Protein AF-A0A537SUW2-F1 (afdb_monomer_lite)

Foldseek 3Di:
DDDDPVVLVVLLVVLQVLLVVLLVLLVVLLVLLVLLLVQLVPDDPVCLVVQFFRQRPPPRDRDRPVRCLVVSLVVNVVSLVVSVVSLVVSLVSLVVSVVVLVVPPPDPVVLQVSQVSHDPRLSSCCRNNDPVCCPDPNVVVSVVVCCCSSPVSSVVSNVSSCVSCVSSPVD

Radius of gyration: 21.62 Å; chains: 1; bounding box: 48×22×66 Å

Secondary structure (DSSP, 8-state):
-PPPHHHHHHHHHHHHHHHHHHHHHHHHHHHHHHHHHHHHHH--HHHHHTTPPEE-TTT--EE-HHHHHHHHHHHHHHHHHHHHHHHHHHHHHHHHHHHHHHHH--SHHHHHHHHHTS---HHHHHHHS-HHHHHSHHHHHHHHHHHIIIIIHHHHHHHHHHHHHGGGG--

Sequence (171 aa):
MALDPKDVGELQRALNDAAGKASILWTSFVIFQLYLAIAFGSVTHRDLFLETSLKLPVLNVDLALVGFFVVAPTLLVIFHFYIFLQLLGLAFKARDYNTLLMREARVASDRQYLRQRLDVFPILQLLAGPRDQRTGFRGFSLRLMAWITLVGSPVLILLQGQVTFLPYHLE

pLDDT: mean 75.51, std 12.37, range [42.62, 93.94]

Structure (mmCIF, N/CA/C/O backbone):
data_AF-A0A537SUW2-F1
#
_entry.id   AF-A0A537SUW2-F1
#
loop_
_atom_site.group_PDB
_atom_site.id
_atom_site.type_symbol
_atom_site.label_atom_id
_atom_site.label_alt_id
_atom_site.label_comp_id
_atom_site.label_asym_id
_atom_site.label_entity_id
_atom_site.label_seq_id
_atom_site.pdbx_PDB_ins_code
_atom_site.Cartn_x
_atom_site.Cartn_y
_atom_site.Cartn_z
_atom_site.occupancy
_atom_site.B_iso_or_equiv
_atom_site.auth_seq_id
_atom_site.auth_comp_id
_atom_site.auth_asym_id
_atom_site.auth_atom_id
_atom_site.pdbx_PDB_model_num
ATOM 1 N N . MET A 1 1 ? 15.617 -11.573 -35.438 1.00 42.62 1 MET A N 1
ATOM 2 C CA . MET A 1 1 ? 14.592 -10.522 -35.585 1.00 42.62 1 MET A CA 1
ATOM 3 C C . MET A 1 1 ? 15.092 -9.332 -34.783 1.00 42.62 1 MET A C 1
ATOM 5 O O . MET A 1 1 ? 15.259 -9.485 -33.580 1.00 42.62 1 MET A O 1
ATOM 9 N N . ALA A 1 2 ? 15.519 -8.256 -35.448 1.00 47.34 2 ALA A N 1
ATOM 10 C CA . ALA A 1 2 ? 15.914 -7.023 -34.765 1.00 47.34 2 ALA A CA 1
ATOM 11 C C . ALA A 1 2 ? 14.628 -6.351 -34.263 1.00 47.34 2 ALA A C 1
ATOM 13 O O . ALA A 1 2 ? 13.676 -6.274 -35.038 1.00 47.34 2 ALA A O 1
ATOM 14 N N . LEU A 1 3 ? 14.565 -5.994 -32.980 1.00 53.06 3 LEU A N 1
ATOM 15 C CA . LEU A 1 3 ? 13.407 -5.303 -32.409 1.00 53.06 3 LEU A CA 1
ATOM 16 C C . LEU A 1 3 ? 13.464 -3.825 -32.823 1.00 53.06 3 LEU A C 1
ATOM 18 O O . LEU A 1 3 ? 14.546 -3.276 -33.032 1.00 53.06 3 LEU A O 1
ATOM 22 N N . ASP A 1 4 ? 12.300 -3.217 -33.038 1.00 64.44 4 ASP A N 1
ATOM 23 C CA . ASP A 1 4 ? 12.175 -1.841 -33.522 1.00 64.44 4 ASP A CA 1
ATOM 24 C C . ASP A 1 4 ? 12.450 -0.879 -32.345 1.00 64.44 4 ASP A C 1
ATOM 26 O O . ASP A 1 4 ? 11.929 -1.098 -31.249 1.00 64.44 4 ASP A O 1
ATOM 30 N N . PRO A 1 5 ? 13.221 0.214 -32.513 1.00 63.06 5 PRO A N 1
ATOM 31 C CA . PRO A 1 5 ? 13.329 1.294 -31.523 1.00 63.06 5 PRO A CA 1
ATOM 32 C C . PRO A 1 5 ? 11.980 1.765 -30.948 1.00 63.06 5 PRO A C 1
ATOM 34 O O . PRO A 1 5 ? 11.913 2.251 -29.814 1.00 63.06 5 PRO A O 1
ATOM 37 N N . LYS A 1 6 ? 10.894 1.600 -31.713 1.00 67.31 6 LYS A N 1
ATOM 38 C CA . LYS A 1 6 ? 9.515 1.827 -31.276 1.00 67.31 6 LYS A CA 1
ATOM 39 C C . LYS A 1 6 ? 9.076 0.900 -30.130 1.00 67.31 6 LYS A C 1
ATOM 41 O O . LYS A 1 6 ? 8.433 1.378 -29.195 1.00 67.31 6 LYS A O 1
ATOM 46 N N . ASP A 1 7 ? 9.498 -0.364 -30.134 1.00 70.44 7 ASP A N 1
ATOM 47 C CA . ASP A 1 7 ? 9.166 -1.372 -29.113 1.00 70.44 7 ASP A CA 1
ATOM 48 C C . ASP A 1 7 ? 9.733 -0.985 -27.735 1.00 70.44 7 ASP A C 1
ATOM 50 O O . ASP A 1 7 ? 9.085 -1.151 -26.697 1.00 70.44 7 ASP A O 1
ATOM 54 N N . VAL A 1 8 ? 10.936 -0.397 -27.712 1.00 70.62 8 VAL A N 1
ATOM 55 C CA . VAL A 1 8 ? 11.579 0.090 -26.479 1.00 70.62 8 VAL A CA 1
ATOM 56 C C . VAL A 1 8 ? 10.810 1.277 -25.893 1.00 70.62 8 VAL A C 1
ATOM 58 O O . VAL A 1 8 ? 10.604 1.345 -24.678 1.00 70.62 8 VAL A O 1
ATOM 61 N N . GLY A 1 9 ? 10.356 2.200 -26.747 1.00 73.81 9 GLY A N 1
ATOM 62 C CA . GLY A 1 9 ? 9.567 3.363 -26.336 1.00 73.81 9 GLY A CA 1
ATOM 63 C C . GLY A 1 9 ? 8.189 2.989 -25.785 1.00 73.81 9 GLY A C 1
ATOM 64 O O . GLY A 1 9 ? 7.765 3.529 -24.760 1.00 73.81 9 GLY A O 1
ATOM 65 N N . GLU A 1 10 ? 7.506 2.033 -26.419 1.00 80.50 10 GLU A N 1
ATOM 66 C CA . GLU A 1 10 ? 6.213 1.524 -25.951 1.00 80.50 10 GLU A CA 1
ATOM 67 C C . GLU A 1 10 ? 6.337 0.819 -24.595 1.00 80.50 10 GLU A C 1
ATOM 69 O O . GLU A 1 10 ? 5.546 1.078 -23.683 1.00 80.50 10 GLU A O 1
ATOM 74 N N . LEU A 1 11 ? 7.380 0.006 -24.408 1.00 77.25 11 LEU A N 1
ATOM 75 C CA . LEU A 1 11 ? 7.616 -0.672 -23.138 1.00 77.25 11 LEU A CA 1
ATOM 76 C C . LEU A 1 11 ? 7.992 0.300 -22.012 1.00 77.25 11 LEU A C 1
ATOM 78 O O . LEU A 1 11 ? 7.525 0.144 -20.882 1.00 77.25 11 LEU A O 1
ATOM 82 N N . GLN A 1 12 ? 8.788 1.331 -22.314 1.00 78.00 12 GLN A N 1
ATOM 83 C CA . GLN A 1 12 ? 9.113 2.386 -21.354 1.00 78.00 12 GLN A CA 1
ATOM 84 C C . GLN A 1 12 ? 7.846 3.122 -20.891 1.00 78.00 12 GLN A C 1
ATOM 86 O O . GLN A 1 12 ? 7.662 3.359 -19.696 1.00 78.00 12 GLN A O 1
ATOM 91 N N . ARG A 1 13 ? 6.943 3.449 -21.824 1.00 81.62 13 ARG A N 1
ATOM 92 C CA . ARG A 1 13 ? 5.662 4.087 -21.505 1.00 81.62 13 A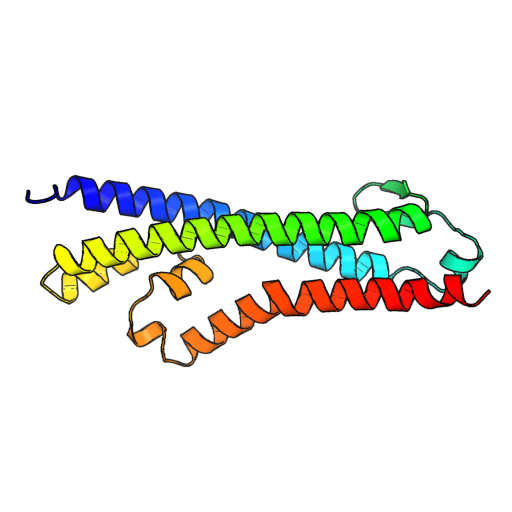RG A CA 1
ATOM 93 C C . ARG A 1 13 ? 4.784 3.181 -20.643 1.00 81.62 13 ARG A C 1
ATOM 95 O O . ARG A 1 13 ? 4.295 3.620 -19.607 1.00 81.62 13 ARG A O 1
ATOM 102 N N . ALA A 1 14 ? 4.657 1.907 -21.010 1.00 82.31 14 ALA A N 1
ATOM 103 C CA . ALA A 1 14 ? 3.887 0.928 -20.244 1.00 82.31 14 ALA A CA 1
ATOM 104 C C . ALA A 1 14 ? 4.435 0.711 -18.820 1.00 82.31 14 ALA A C 1
ATOM 106 O O . ALA A 1 14 ? 3.665 0.431 -17.894 1.00 82.31 14 ALA A O 1
ATOM 107 N N . LEU A 1 15 ? 5.755 0.828 -18.640 1.00 81.75 15 LEU A N 1
ATOM 108 C CA . LEU A 1 15 ? 6.417 0.755 -17.341 1.00 81.75 15 LEU A CA 1
ATOM 109 C C . LEU A 1 15 ? 6.147 2.003 -16.491 1.00 81.75 15 LEU A C 1
ATOM 111 O O . LEU A 1 15 ? 5.789 1.863 -15.323 1.00 81.75 15 LEU A O 1
ATOM 115 N N . ASN A 1 16 ? 6.252 3.199 -17.075 1.00 83.88 16 ASN A N 1
ATOM 116 C CA . ASN A 1 16 ? 5.953 4.456 -16.383 1.00 83.88 16 ASN A CA 1
ATOM 117 C C . ASN A 1 16 ? 4.476 4.546 -15.975 1.00 83.88 16 ASN A C 1
ATOM 119 O O . ASN A 1 16 ? 4.180 4.869 -14.828 1.00 83.88 16 ASN A O 1
ATOM 123 N N . ASP A 1 17 ? 3.548 4.161 -16.853 1.00 85.38 17 ASP A N 1
ATOM 124 C CA . ASP A 1 17 ? 2.117 4.132 -16.530 1.00 85.38 17 ASP A CA 1
ATOM 125 C C . ASP A 1 17 ? 1.812 3.145 -15.389 1.00 85.38 17 ASP A C 1
ATOM 127 O O . ASP A 1 17 ? 0.986 3.414 -14.512 1.00 85.38 17 ASP A O 1
ATOM 131 N N . ALA A 1 18 ? 2.488 1.990 -15.370 1.00 83.31 18 ALA A N 1
ATOM 132 C CA . ALA A 1 18 ? 2.366 1.025 -14.280 1.00 83.31 18 ALA A CA 1
ATOM 133 C C . ALA A 1 18 ? 2.945 1.568 -12.965 1.00 83.31 18 ALA A C 1
ATOM 135 O O . ALA A 1 18 ? 2.353 1.358 -11.907 1.00 83.31 18 ALA A O 1
ATOM 136 N N . ALA A 1 19 ? 4.068 2.286 -13.025 1.00 83.81 19 ALA A N 1
ATOM 137 C CA . ALA A 1 19 ? 4.688 2.903 -11.861 1.00 83.81 19 ALA A CA 1
ATOM 138 C C . ALA A 1 19 ? 3.836 4.033 -11.277 1.00 83.81 19 ALA A C 1
ATOM 140 O O . ALA A 1 19 ? 3.646 4.063 -10.064 1.00 83.81 19 ALA A O 1
ATOM 141 N N . GLY A 1 20 ? 3.232 4.879 -12.116 1.00 84.56 20 GLY A N 1
ATOM 142 C CA . GLY A 1 20 ? 2.294 5.910 -11.669 1.00 84.56 20 GLY A CA 1
ATOM 143 C C . GLY A 1 20 ? 1.093 5.313 -10.926 1.00 84.56 20 GLY A C 1
ATOM 144 O O . GLY A 1 20 ? 0.768 5.737 -9.816 1.00 84.56 20 GLY A O 1
ATOM 145 N N . LYS A 1 21 ? 0.484 4.251 -11.476 1.00 86.31 21 LYS A N 1
ATOM 146 C CA . LYS A 1 21 ? -0.608 3.517 -10.808 1.00 86.31 21 LYS A CA 1
ATOM 147 C C . LYS A 1 21 ? -0.162 2.902 -9.479 1.00 86.31 21 LYS A C 1
ATOM 149 O O . LYS A 1 21 ? -0.865 3.032 -8.479 1.00 86.31 21 LYS A O 1
ATOM 154 N N . ALA A 1 22 ? 1.006 2.260 -9.455 1.00 86.12 22 ALA A N 1
ATOM 155 C CA . ALA A 1 22 ? 1.560 1.664 -8.244 1.00 86.12 22 ALA A CA 1
ATOM 156 C C . ALA A 1 22 ? 1.884 2.717 -7.172 1.00 86.12 22 ALA A C 1
ATOM 158 O O . ALA A 1 22 ? 1.645 2.467 -5.993 1.00 86.12 22 ALA A O 1
ATOM 159 N N . SER A 1 23 ? 2.364 3.901 -7.567 1.00 85.88 23 SER A N 1
ATOM 160 C CA . SER A 1 23 ? 2.648 5.007 -6.651 1.00 85.88 23 SER A CA 1
ATOM 161 C C . SER A 1 23 ? 1.387 5.510 -5.967 1.00 85.88 23 SER A C 1
ATOM 163 O O . SER A 1 23 ? 1.379 5.653 -4.748 1.00 85.88 23 SER A O 1
ATOM 165 N N . ILE A 1 24 ? 0.313 5.729 -6.730 1.00 89.38 24 ILE A N 1
ATOM 166 C CA . ILE A 1 24 ? -0.977 6.155 -6.174 1.00 89.38 24 ILE A CA 1
ATOM 167 C C . ILE A 1 24 ? -1.481 5.113 -5.174 1.00 89.38 24 ILE A C 1
ATOM 169 O O . ILE A 1 24 ? -1.808 5.458 -4.041 1.00 89.38 24 ILE A O 1
ATOM 173 N N . LEU A 1 25 ? -1.472 3.831 -5.556 1.00 89.88 25 LEU A N 1
ATOM 174 C CA . LEU A 1 25 ? -1.900 2.744 -4.672 1.00 89.88 25 LEU A CA 1
ATOM 175 C C . LEU A 1 25 ? -1.053 2.648 -3.401 1.00 89.88 25 LEU A C 1
ATOM 177 O O . LEU A 1 25 ? -1.602 2.440 -2.322 1.00 89.88 25 LEU A O 1
ATOM 181 N N . TRP A 1 26 ? 0.263 2.827 -3.509 1.00 88.19 26 TRP A N 1
ATOM 182 C CA . TRP A 1 26 ? 1.165 2.820 -2.362 1.00 88.19 26 TRP A CA 1
ATOM 183 C C . TRP A 1 26 ? 0.905 3.991 -1.415 1.00 88.19 26 TRP A C 1
ATOM 185 O O . TRP A 1 26 ? 0.781 3.779 -0.210 1.00 88.19 26 TRP A O 1
ATOM 195 N N . THR A 1 27 ? 0.720 5.205 -1.934 1.00 88.56 27 THR A N 1
ATOM 196 C CA . THR A 1 27 ? 0.352 6.363 -1.110 1.00 88.56 27 THR A CA 1
ATOM 197 C C . THR A 1 27 ? -1.000 6.156 -0.425 1.00 88.56 27 THR A C 1
ATOM 199 O O . THR A 1 27 ? -1.109 6.385 0.780 1.00 88.56 27 THR A O 1
ATOM 202 N N . SER A 1 28 ? -2.013 5.660 -1.143 1.00 91.62 28 SER A N 1
ATOM 203 C CA . SER A 1 28 ? -3.316 5.328 -0.555 1.00 91.62 28 SER A CA 1
ATOM 204 C C . SER A 1 28 ? -3.200 4.272 0.545 1.00 91.62 28 SER A C 1
ATOM 206 O O . SER A 1 28 ? -3.835 4.407 1.587 1.00 91.62 28 SER A O 1
ATOM 208 N N . PHE A 1 29 ? -2.361 3.254 0.350 1.00 91.88 29 PHE A N 1
ATOM 209 C CA . PHE A 1 29 ? -2.118 2.214 1.346 1.00 91.88 29 PHE A CA 1
ATOM 210 C C . PHE A 1 29 ? -1.461 2.769 2.617 1.00 91.88 29 PHE A C 1
ATOM 212 O O . PHE A 1 29 ? -1.860 2.408 3.721 1.00 91.88 29 PHE A O 1
ATOM 219 N N . VAL A 1 30 ? -0.490 3.679 2.492 1.00 91.06 30 VAL A N 1
ATOM 220 C CA . VAL A 1 30 ? 0.147 4.338 3.648 1.00 91.06 30 VAL A CA 1
ATOM 221 C C . VAL A 1 30 ? -0.849 5.219 4.408 1.00 91.06 30 VAL A C 1
ATOM 223 O O . VAL A 1 30 ? -0.905 5.159 5.635 1.00 91.06 30 VAL A O 1
ATOM 226 N N . ILE A 1 31 ? -1.671 5.999 3.700 1.00 92.19 31 ILE A N 1
ATOM 227 C CA . ILE A 1 31 ? -2.714 6.832 4.324 1.00 92.19 31 ILE A CA 1
ATOM 228 C C . ILE A 1 31 ? -3.739 5.957 5.053 1.00 92.19 31 ILE A C 1
ATOM 230 O O . ILE A 1 31 ? -4.111 6.253 6.187 1.00 92.19 31 ILE A O 1
ATOM 234 N N . PHE A 1 32 ? -4.164 4.856 4.431 1.00 92.12 32 PHE A N 1
ATOM 235 C CA . PHE A 1 32 ? -5.094 3.908 5.037 1.00 92.12 32 PHE A CA 1
ATOM 236 C C . PHE A 1 32 ? -4.522 3.272 6.313 1.00 92.12 32 PHE A C 1
ATOM 238 O O . PHE A 1 32 ? -5.210 3.182 7.326 1.00 92.12 32 PHE A O 1
ATOM 245 N N . GLN A 1 33 ? -3.244 2.896 6.300 1.00 91.69 33 GLN A N 1
ATOM 246 C CA . GLN A 1 33 ? -2.551 2.389 7.485 1.00 91.69 33 GLN A CA 1
ATOM 247 C C . GLN A 1 33 ? -2.488 3.420 8.616 1.00 91.69 33 GLN A C 1
ATOM 249 O O . GLN A 1 33 ? -2.779 3.088 9.762 1.00 91.69 33 GLN A O 1
ATOM 254 N N . LEU A 1 34 ? -2.157 4.675 8.301 1.00 91.56 34 LEU A N 1
ATOM 255 C CA . LEU A 1 34 ? -2.145 5.755 9.287 1.00 91.56 34 LEU A CA 1
ATOM 256 C C . LEU A 1 34 ? -3.533 5.961 9.905 1.00 91.56 34 LEU A C 1
ATOM 258 O O . LEU A 1 34 ? -3.655 6.109 11.119 1.00 91.56 34 LEU A O 1
ATOM 262 N N . TYR A 1 35 ? -4.577 5.918 9.079 1.00 89.25 35 TYR A N 1
ATOM 263 C CA . TYR A 1 35 ? -5.958 5.985 9.541 1.00 89.25 35 TYR A CA 1
ATOM 264 C C . TYR A 1 35 ? -6.289 4.853 10.525 1.00 89.25 35 TYR A C 1
ATOM 266 O O . TYR A 1 35 ? -6.826 5.123 11.599 1.00 89.25 35 TYR A O 1
ATOM 274 N N . LEU A 1 36 ? -5.922 3.605 10.207 1.00 89.44 36 LEU A N 1
ATOM 275 C CA . LEU A 1 36 ? -6.148 2.468 11.103 1.00 89.44 36 LEU A CA 1
ATOM 276 C C . LEU A 1 36 ? -5.356 2.576 12.409 1.00 89.44 36 LEU A C 1
ATOM 278 O O . LEU A 1 36 ? -5.901 2.280 13.468 1.00 89.44 36 LEU A O 1
ATOM 282 N N . ALA A 1 37 ? -4.104 3.034 12.358 1.00 89.75 37 ALA A N 1
ATOM 283 C CA . ALA A 1 37 ? -3.281 3.229 13.550 1.00 89.75 37 ALA A CA 1
ATOM 284 C C . ALA A 1 37 ? -3.905 4.251 14.517 1.00 89.75 37 ALA A C 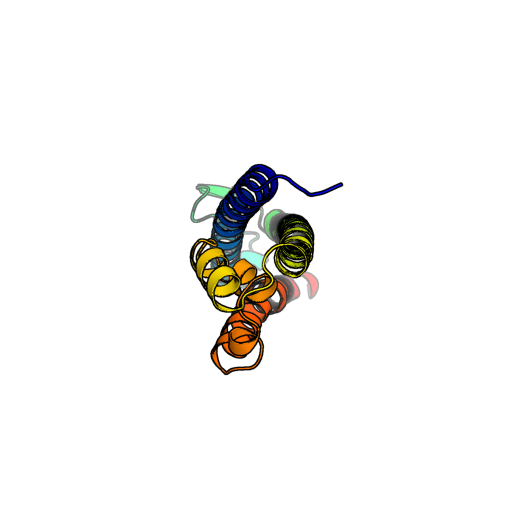1
ATOM 286 O O . ALA A 1 37 ? -3.956 4.009 15.724 1.00 89.75 37 ALA A O 1
ATOM 287 N N . ILE A 1 38 ? -4.423 5.365 13.984 1.00 87.81 38 ILE A N 1
ATOM 288 C CA . ILE A 1 38 ? -5.140 6.380 14.769 1.00 87.81 38 ILE A CA 1
ATOM 289 C C . ILE A 1 38 ? -6.446 5.800 15.316 1.00 87.81 38 ILE A C 1
ATOM 291 O O . ILE A 1 38 ? -6.732 5.960 16.499 1.00 87.81 38 ILE A O 1
ATOM 295 N N . ALA A 1 39 ? -7.218 5.094 14.484 1.00 85.81 39 ALA A N 1
ATOM 296 C CA . ALA A 1 39 ? -8.490 4.512 14.895 1.00 85.81 39 ALA A CA 1
ATOM 297 C C . ALA A 1 39 ? -8.305 3.495 16.034 1.00 85.81 39 ALA A C 1
ATOM 299 O O . ALA A 1 39 ? -8.911 3.660 17.089 1.00 85.81 39 ALA A O 1
ATOM 300 N N . PHE A 1 40 ? -7.406 2.515 15.888 1.00 85.25 40 PHE A N 1
ATOM 301 C CA . PHE A 1 40 ? -7.098 1.561 16.961 1.00 85.25 40 PHE A CA 1
ATOM 302 C C . PHE A 1 40 ? -6.478 2.225 18.193 1.00 85.25 40 PHE A C 1
ATOM 304 O O . PHE A 1 40 ? -6.732 1.780 19.308 1.00 85.25 40 PHE A O 1
ATOM 311 N N . GLY A 1 41 ? -5.676 3.279 18.017 1.00 83.81 41 GLY A N 1
ATOM 312 C CA . GLY A 1 41 ? -5.061 4.020 19.123 1.00 83.81 41 GLY A CA 1
ATOM 313 C C . GLY A 1 41 ? -6.044 4.901 19.893 1.00 83.81 41 GLY A C 1
ATOM 314 O O . GLY A 1 41 ? -5.766 5.267 21.030 1.00 83.81 41 GLY A O 1
ATOM 315 N N . SER A 1 42 ? -7.186 5.234 19.288 1.00 82.88 42 SER A N 1
ATOM 316 C CA . SER A 1 42 ? -8.230 6.048 19.916 1.00 82.88 42 SER A CA 1
ATOM 317 C C . SER A 1 42 ? -9.212 5.248 20.775 1.00 82.88 42 SER A C 1
ATOM 319 O O . SER A 1 42 ? -9.920 5.843 21.583 1.00 82.88 42 SER A O 1
ATOM 321 N N . VAL A 1 43 ? -9.256 3.919 20.621 1.00 82.00 43 VAL A N 1
ATOM 322 C CA . VAL A 1 43 ? -10.158 3.044 21.382 1.00 82.00 43 VAL A CA 1
ATOM 323 C C . VAL A 1 43 ? -9.633 2.877 22.805 1.00 82.00 43 VAL A C 1
ATOM 325 O O . VAL A 1 43 ? -8.522 2.387 23.009 1.00 82.00 43 VAL A O 1
ATOM 328 N N . THR A 1 44 ? -10.442 3.246 23.799 1.00 78.12 44 THR A N 1
ATOM 329 C CA . THR A 1 44 ? -10.106 3.033 25.212 1.00 78.12 44 THR A CA 1
ATOM 330 C C . THR A 1 44 ? -10.689 1.723 25.744 1.00 78.12 44 THR A C 1
ATOM 332 O O . THR A 1 44 ? -11.678 1.206 25.227 1.00 78.12 44 THR A O 1
ATOM 335 N N . HIS A 1 45 ? -10.126 1.195 26.838 1.00 73.56 45 HIS A N 1
ATOM 336 C CA . HIS A 1 45 ? -10.684 0.019 27.527 1.00 73.56 45 HIS A CA 1
ATOM 337 C C . HIS A 1 45 ? -12.136 0.228 27.974 1.00 73.56 45 HIS A C 1
ATOM 339 O O . HIS A 1 45 ? -12.931 -0.706 27.961 1.00 73.56 45 HIS A O 1
ATOM 345 N N . ARG A 1 46 ? -12.498 1.468 28.325 1.00 71.00 46 ARG A N 1
ATOM 346 C CA . ARG A 1 46 ? -13.873 1.827 28.672 1.00 71.00 46 ARG A CA 1
ATOM 347 C C . ARG A 1 46 ? -14.809 1.711 27.467 1.00 71.00 46 ARG A C 1
ATOM 349 O O . ARG A 1 46 ? -15.951 1.308 27.650 1.00 71.00 46 ARG A O 1
ATOM 356 N N . ASP A 1 47 ? -14.333 2.041 26.267 1.00 70.94 47 ASP A N 1
ATOM 357 C CA . ASP A 1 47 ? -15.135 1.926 25.045 1.00 70.94 47 ASP A CA 1
ATOM 358 C C . ASP A 1 47 ? -15.388 0.468 24.661 1.00 70.94 47 ASP A C 1
ATOM 360 O O . ASP A 1 47 ? -16.484 0.138 24.220 1.00 70.94 47 ASP A O 1
ATOM 364 N N . LEU A 1 48 ? -14.401 -0.406 24.894 1.00 70.75 48 LEU A N 1
ATOM 365 C CA . LEU A 1 48 ? -14.554 -1.859 24.766 1.00 70.75 48 LEU A CA 1
ATOM 366 C C . LEU A 1 48 ? -15.584 -2.410 25.752 1.00 70.75 48 LEU A C 1
ATOM 368 O O . LEU A 1 48 ? -16.471 -3.148 25.343 1.00 70.75 48 LEU A O 1
ATOM 372 N N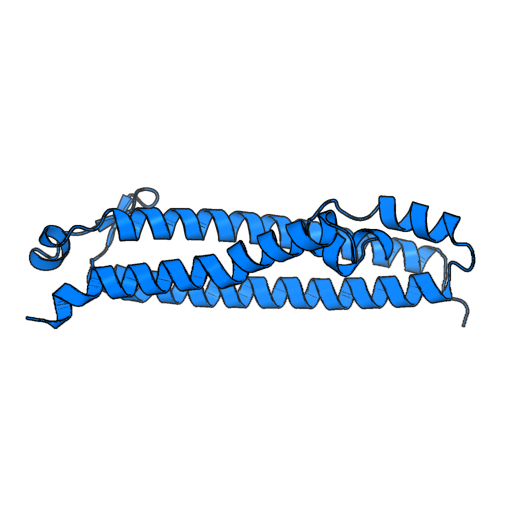 . PHE A 1 49 ? -15.493 -2.009 27.021 1.00 67.12 49 PHE A N 1
ATOM 373 C CA . PHE A 1 49 ? -16.390 -2.485 28.075 1.00 67.12 49 PHE A CA 1
ATOM 374 C C . PHE A 1 49 ? -17.846 -2.033 27.884 1.00 67.12 49 PHE A C 1
ATOM 376 O O . PHE A 1 49 ? -18.779 -2.771 28.178 1.00 67.12 49 PHE A O 1
ATOM 383 N N . LEU A 1 50 ? -18.056 -0.808 27.398 1.00 71.81 50 LEU A N 1
ATOM 384 C CA . LEU A 1 50 ? -19.395 -0.255 27.170 1.00 71.81 50 LEU A CA 1
ATOM 385 C C . LEU A 1 50 ? -19.942 -0.551 25.766 1.00 71.81 50 LEU A C 1
ATOM 387 O O . LEU A 1 50 ? -21.022 -0.065 25.433 1.00 71.81 50 LEU A O 1
ATOM 391 N N . GLU A 1 51 ? -19.186 -1.288 24.942 1.00 67.56 51 GLU A N 1
ATOM 392 C CA . GLU A 1 51 ? -19.439 -1.489 23.509 1.00 67.56 51 GLU A CA 1
ATOM 393 C C . GLU A 1 51 ? -19.806 -0.180 22.786 1.00 67.56 51 GLU A C 1
ATOM 395 O O . GLU A 1 51 ? -20.648 -0.142 21.881 1.00 67.56 51 GLU A O 1
ATOM 400 N N . THR A 1 52 ? -19.180 0.929 23.199 1.00 67.19 52 THR A N 1
ATOM 401 C CA . THR A 1 52 ? -19.513 2.249 22.673 1.00 67.19 52 THR A CA 1
ATOM 402 C C . THR A 1 52 ? -19.201 2.273 21.182 1.00 67.19 52 THR A C 1
ATOM 404 O O . THR A 1 52 ? -18.111 1.894 20.748 1.00 67.19 52 THR A O 1
ATOM 407 N N . SER A 1 53 ? -20.165 2.718 20.374 1.00 66.56 53 SER A N 1
ATOM 408 C CA . SER A 1 53 ? -19.978 2.794 18.924 1.00 66.56 53 SER A CA 1
ATOM 409 C C . SER A 1 53 ? -18.803 3.710 18.585 1.00 66.56 53 SER A C 1
ATOM 411 O O . SER A 1 53 ? -18.733 4.851 19.050 1.00 66.56 53 SER A O 1
ATOM 413 N N . LEU A 1 54 ? -17.875 3.209 17.765 1.00 68.94 54 LEU A N 1
ATOM 414 C CA . LEU A 1 54 ? -16.710 3.978 17.348 1.00 68.94 54 LEU A CA 1
ATOM 415 C C . LEU A 1 54 ? -17.117 4.915 16.215 1.00 68.94 54 LEU A C 1
ATOM 417 O O . LEU A 1 54 ? -17.457 4.467 15.117 1.00 68.94 54 LEU A O 1
ATOM 421 N N . LYS A 1 55 ? -17.025 6.224 16.459 1.00 66.19 55 LYS A N 1
ATOM 422 C CA . LYS A 1 55 ? -17.194 7.216 15.398 1.00 66.19 55 LYS A CA 1
ATOM 423 C C . LYS A 1 55 ? -15.941 7.268 14.546 1.00 66.19 55 LYS A C 1
ATOM 425 O O . LYS A 1 55 ? -14.917 7.822 14.939 1.00 66.19 55 LYS A O 1
ATOM 430 N N . LEU A 1 56 ? -16.035 6.690 13.356 1.00 66.06 56 LEU A N 1
ATOM 431 C CA . LEU A 1 56 ? -14.953 6.712 12.384 1.00 66.06 56 LEU A CA 1
ATOM 432 C C . LEU A 1 56 ? -14.694 8.161 11.926 1.00 66.06 56 LEU A C 1
ATOM 434 O O . LEU A 1 56 ? -15.596 8.752 11.326 1.00 66.06 56 LEU A O 1
ATOM 438 N N . PRO A 1 57 ? -13.472 8.716 12.107 1.00 61.25 57 PRO A N 1
ATOM 439 C CA . PRO A 1 57 ? -13.182 10.138 11.861 1.00 61.25 57 PRO A CA 1
ATOM 440 C C . PRO A 1 57 ? -13.521 10.636 10.450 1.00 61.25 57 PRO A C 1
ATOM 442 O O . PRO A 1 57 ? -13.741 11.823 10.243 1.00 61.25 57 PRO A O 1
ATOM 445 N N . VAL A 1 58 ? -13.527 9.727 9.471 1.00 66.44 58 VAL A N 1
ATOM 446 C CA . VAL A 1 58 ? -13.745 10.036 8.051 1.00 66.44 58 VAL A CA 1
ATOM 447 C C . VAL A 1 58 ? -15.136 9.616 7.577 1.00 66.44 58 VAL A C 1
ATOM 449 O O . VAL A 1 58 ? -15.722 10.289 6.736 1.00 66.44 58 VAL A O 1
ATOM 452 N N . LEU A 1 59 ? -15.671 8.505 8.092 1.00 66.50 59 LEU A N 1
ATOM 453 C CA . LEU A 1 59 ? -16.905 7.920 7.568 1.00 66.50 59 LEU A CA 1
ATOM 454 C C . LEU A 1 59 ? -18.161 8.407 8.306 1.00 66.50 59 LEU A C 1
ATOM 456 O O . LEU A 1 59 ? -19.248 8.242 7.767 1.00 66.50 59 LEU A O 1
ATOM 460 N N . ASN A 1 60 ? -18.035 9.028 9.491 1.00 66.94 60 ASN A N 1
ATOM 461 C CA . ASN A 1 60 ? -19.165 9.519 10.301 1.00 66.94 60 ASN A CA 1
ATOM 462 C C . ASN A 1 60 ? -20.291 8.481 10.512 1.00 66.94 60 ASN A C 1
ATOM 464 O O . ASN A 1 60 ? -21.433 8.851 10.778 1.00 66.94 60 ASN A O 1
ATOM 468 N N . VAL A 1 61 ? -19.976 7.189 10.393 1.00 68.25 61 VAL A N 1
ATOM 469 C CA . VAL A 1 61 ? -20.898 6.082 10.672 1.00 68.25 61 VAL A CA 1
ATOM 470 C C . VAL A 1 61 ? -20.585 5.522 12.046 1.00 68.25 61 VAL A C 1
ATOM 472 O O . VAL A 1 61 ? -19.413 5.372 12.404 1.00 68.25 61 VAL A O 1
ATOM 475 N N . ASP A 1 62 ? -21.642 5.178 12.770 1.00 67.44 62 ASP A N 1
ATOM 476 C CA . ASP A 1 62 ? -21.556 4.422 14.010 1.00 67.44 62 ASP A CA 1
ATOM 477 C C . ASP A 1 62 ? -21.352 2.949 13.649 1.00 67.44 62 ASP A C 1
ATOM 479 O O . ASP A 1 62 ? -22.267 2.269 13.179 1.00 67.44 62 ASP A O 1
ATOM 483 N N . LEU A 1 63 ? -20.115 2.469 13.793 1.00 69.38 63 LEU A N 1
ATOM 484 C CA . LEU A 1 63 ? -19.786 1.066 13.574 1.00 69.38 63 LEU A CA 1
ATOM 485 C C . LEU A 1 63 ? -19.647 0.369 14.927 1.00 69.38 63 LEU A C 1
ATOM 487 O O . LEU A 1 63 ? -18.930 0.849 15.810 1.00 69.38 63 LEU A O 1
ATOM 491 N N . ALA A 1 64 ? -20.319 -0.777 15.075 1.00 77.12 64 ALA A N 1
ATOM 492 C CA . ALA A 1 64 ? -20.162 -1.630 16.246 1.00 77.12 64 ALA A CA 1
ATOM 493 C C . ALA A 1 64 ? -18.681 -1.990 16.425 1.00 77.12 64 ALA A C 1
ATOM 495 O O . ALA A 1 64 ? -18.015 -2.402 15.469 1.00 77.12 64 ALA A O 1
ATOM 496 N N . LEU A 1 65 ? -18.176 -1.835 17.648 1.00 75.88 65 LEU A N 1
ATOM 497 C CA . LEU A 1 65 ? -16.750 -1.918 17.946 1.00 75.88 65 LEU A CA 1
ATOM 498 C C . LEU A 1 65 ? -16.158 -3.273 17.528 1.00 75.88 65 LEU A C 1
ATOM 500 O O . LEU A 1 65 ? -15.155 -3.326 16.821 1.00 75.88 65 LEU A O 1
ATOM 504 N N . VAL A 1 66 ? -16.845 -4.370 17.853 1.00 73.69 66 VAL A N 1
ATOM 505 C CA . VAL A 1 66 ? -16.446 -5.731 17.455 1.00 73.69 66 VAL A CA 1
ATOM 506 C C . VAL A 1 66 ? -16.401 -5.881 15.929 1.00 73.69 66 VAL A C 1
ATOM 508 O O . VAL A 1 66 ? -15.452 -6.440 15.380 1.00 73.69 66 VAL A O 1
ATOM 511 N N . GLY A 1 67 ? -17.382 -5.315 15.217 1.00 77.81 67 GLY A N 1
ATOM 512 C CA . GLY A 1 67 ? -17.406 -5.311 13.753 1.00 77.81 67 GLY A CA 1
ATOM 513 C C . GLY A 1 67 ? -16.201 -4.581 13.158 1.00 77.81 67 GLY A C 1
ATOM 514 O O . GLY A 1 67 ? -15.589 -5.067 12.207 1.00 77.81 67 GLY A O 1
ATOM 515 N N . PHE A 1 68 ? -15.798 -3.459 13.756 1.00 83.38 68 PHE A N 1
ATOM 516 C CA . PHE A 1 68 ? -14.599 -2.728 13.352 1.00 83.38 68 PHE A CA 1
ATOM 517 C C . PHE A 1 68 ? -13.321 -3.566 13.517 1.00 83.38 68 PHE A C 1
ATOM 519 O O . PHE A 1 68 ? -12.533 -3.653 12.574 1.00 83.38 68 PHE A O 1
ATOM 526 N N . PHE A 1 69 ? -13.142 -4.240 14.659 1.00 83.88 69 PHE A N 1
ATOM 527 C CA . PHE A 1 69 ? -11.962 -5.076 14.928 1.00 83.88 69 PHE A CA 1
ATOM 528 C C . PHE A 1 69 ? -11.869 -6.337 14.053 1.00 83.88 69 PHE A C 1
ATOM 530 O O . PHE A 1 69 ? -10.784 -6.892 13.915 1.00 83.88 69 PHE A O 1
ATOM 537 N N . VAL A 1 70 ? -12.950 -6.764 13.394 1.00 85.38 70 VAL A N 1
ATOM 538 C CA . VAL A 1 70 ? -12.913 -7.845 12.388 1.00 85.38 70 VAL A CA 1
ATOM 539 C C . VAL A 1 70 ? -12.690 -7.293 10.978 1.00 85.38 70 VAL A C 1
ATOM 541 O O . VAL A 1 70 ? -11.843 -7.783 10.222 1.00 85.38 70 VAL A O 1
ATOM 544 N N . VAL A 1 71 ? -13.450 -6.260 10.607 1.00 86.81 71 VAL A N 1
ATOM 545 C CA . VAL A 1 71 ? -13.462 -5.713 9.245 1.00 86.81 71 VAL A CA 1
ATOM 546 C C . VAL A 1 71 ? -12.171 -4.960 8.935 1.00 86.81 71 VAL A C 1
ATOM 548 O O . VAL A 1 71 ? -11.591 -5.176 7.871 1.00 86.81 71 VAL A O 1
ATOM 551 N N . ALA A 1 72 ? -11.679 -4.110 9.841 1.00 88.31 72 ALA A N 1
ATOM 552 C CA . ALA A 1 72 ? -10.502 -3.284 9.577 1.00 88.31 72 ALA A CA 1
ATOM 553 C C . ALA A 1 72 ? -9.218 -4.109 9.347 1.00 88.31 72 ALA A C 1
ATOM 555 O O . ALA A 1 72 ? -8.557 -3.879 8.328 1.00 88.31 72 ALA A O 1
ATOM 556 N N . PRO A 1 73 ? -8.875 -5.113 10.183 1.00 88.94 73 PRO A N 1
ATOM 557 C CA . PRO A 1 73 ? -7.748 -6.007 9.909 1.00 88.94 73 PRO A CA 1
ATOM 558 C C . PRO A 1 73 ? -7.906 -6.794 8.607 1.00 88.94 73 PRO A C 1
ATOM 560 O O . PRO A 1 73 ? -6.947 -6.937 7.850 1.00 88.94 73 PRO A O 1
ATOM 563 N N . THR A 1 74 ? -9.120 -7.259 8.303 1.00 90.44 74 THR A N 1
ATOM 564 C CA . THR A 1 74 ? -9.395 -8.016 7.075 1.00 90.44 74 THR A CA 1
ATOM 565 C C . THR A 1 74 ? -9.187 -7.147 5.834 1.00 90.44 74 THR A C 1
ATOM 567 O O . THR A 1 74 ? -8.508 -7.559 4.892 1.00 90.44 74 THR A O 1
ATOM 570 N N . LEU A 1 75 ? -9.699 -5.911 5.843 1.00 91.31 75 LEU A N 1
ATOM 571 C CA . LEU A 1 75 ? -9.468 -4.940 4.772 1.00 91.31 75 LEU A CA 1
ATOM 572 C C . LEU A 1 75 ? -7.984 -4.597 4.623 1.00 91.31 75 LEU A C 1
ATOM 574 O O . LEU A 1 75 ? -7.500 -4.506 3.495 1.00 91.31 75 LEU A O 1
ATOM 578 N N . LEU A 1 76 ? -7.248 -4.459 5.730 1.00 92.50 76 LEU A N 1
ATOM 579 C CA . LEU A 1 76 ? -5.802 -4.238 5.695 1.00 92.50 76 LEU A CA 1
ATOM 580 C C . LEU A 1 76 ? -5.070 -5.385 4.992 1.00 92.50 76 LEU A C 1
ATOM 582 O O . LEU A 1 76 ? -4.225 -5.121 4.138 1.00 92.50 76 LEU A O 1
ATOM 586 N N . VAL A 1 77 ? -5.417 -6.639 5.292 1.00 93.50 77 VAL A N 1
ATOM 587 C CA . VAL A 1 77 ? -4.816 -7.819 4.647 1.00 93.50 77 VAL A CA 1
ATOM 588 C C . VAL A 1 77 ? -5.163 -7.881 3.156 1.00 93.50 77 VAL A C 1
ATOM 590 O O . VAL A 1 77 ? -4.275 -8.113 2.334 1.00 93.50 77 VAL A O 1
ATOM 593 N N . ILE A 1 78 ? -6.421 -7.622 2.782 1.00 93.94 78 ILE A N 1
ATOM 594 C CA . ILE A 1 78 ? -6.853 -7.594 1.374 1.00 93.94 78 ILE A CA 1
ATOM 595 C C . ILE A 1 78 ? -6.106 -6.501 0.603 1.00 93.94 78 ILE A C 1
ATOM 597 O O . ILE A 1 78 ? -5.561 -6.764 -0.470 1.00 93.94 78 ILE A O 1
ATOM 601 N N . PHE A 1 79 ? -6.038 -5.284 1.149 1.00 92.88 79 PHE A N 1
ATOM 602 C CA . PHE A 1 79 ? -5.343 -4.173 0.503 1.00 92.88 79 PHE A CA 1
ATOM 603 C C . PHE A 1 79 ? -3.833 -4.449 0.425 1.00 92.88 79 PHE A C 1
ATOM 605 O O . PHE A 1 79 ? -3.226 -4.242 -0.626 1.00 92.88 79 PHE A O 1
ATOM 612 N N . HIS A 1 80 ? -3.234 -5.019 1.475 1.00 91.38 80 HIS A N 1
ATOM 613 C CA . HIS A 1 80 ? -1.839 -5.464 1.460 1.00 91.38 80 HIS A CA 1
ATOM 614 C C . HIS A 1 80 ? -1.574 -6.488 0.338 1.00 91.38 80 HIS A C 1
ATOM 616 O O . HIS A 1 80 ? -0.593 -6.380 -0.399 1.00 91.38 80 HIS A O 1
ATOM 622 N N . PHE A 1 81 ? -2.456 -7.471 0.154 1.00 91.94 81 PHE A N 1
ATOM 623 C CA . PHE A 1 81 ? -2.304 -8.441 -0.930 1.00 91.94 81 PHE A CA 1
ATOM 624 C C . PHE A 1 81 ? -2.469 -7.791 -2.309 1.00 91.94 81 PHE A C 1
ATOM 626 O O . PHE A 1 81 ? -1.691 -8.053 -3.226 1.00 91.94 81 PHE A O 1
ATOM 633 N N . TYR A 1 82 ? -3.438 -6.887 -2.449 1.00 91.44 82 TYR A N 1
ATOM 634 C CA . TYR A 1 82 ? -3.669 -6.159 -3.691 1.00 91.44 82 TYR A CA 1
ATOM 635 C C . TYR A 1 82 ? -2.455 -5.317 -4.105 1.00 91.44 82 TYR A C 1
ATOM 637 O O . TYR A 1 82 ? -2.004 -5.413 -5.248 1.00 91.44 82 TYR A O 1
ATOM 645 N N . ILE A 1 83 ? -1.873 -4.540 -3.184 1.00 88.81 83 ILE A N 1
ATOM 646 C CA . ILE A 1 83 ? -0.664 -3.765 -3.487 1.00 88.81 83 ILE A CA 1
ATOM 647 C C . ILE A 1 83 ? 0.517 -4.685 -3.811 1.00 88.81 83 ILE A C 1
ATOM 649 O O . ILE A 1 83 ? 1.257 -4.407 -4.752 1.00 88.81 83 ILE A O 1
ATOM 653 N N . PHE A 1 84 ? 0.660 -5.816 -3.113 1.00 87.44 84 PHE A N 1
ATOM 654 C CA . PHE A 1 84 ? 1.710 -6.791 -3.398 1.00 87.44 84 PHE A CA 1
ATOM 655 C C . PHE A 1 84 ? 1.627 -7.327 -4.835 1.00 87.44 84 PHE A C 1
ATOM 657 O O . PHE A 1 84 ? 2.635 -7.342 -5.543 1.00 87.44 84 PHE A O 1
ATOM 664 N N . LEU A 1 85 ? 0.427 -7.682 -5.309 1.00 87.50 85 LEU A N 1
ATOM 665 C CA . LEU A 1 85 ? 0.215 -8.116 -6.694 1.00 87.50 85 LEU A CA 1
ATOM 666 C C . LEU A 1 85 ? 0.567 -7.023 -7.713 1.00 87.50 85 LEU A C 1
ATOM 668 O O . LEU A 1 85 ? 1.186 -7.309 -8.739 1.00 87.50 85 LEU A O 1
ATOM 672 N N . GLN A 1 86 ? 0.217 -5.766 -7.430 1.00 87.50 86 GLN A N 1
ATOM 673 C CA . GLN A 1 86 ? 0.532 -4.635 -8.311 1.00 87.50 86 GLN A CA 1
ATOM 674 C C . GLN A 1 86 ? 2.042 -4.373 -8.384 1.00 87.50 86 GLN A C 1
ATOM 676 O O . GLN A 1 86 ? 2.586 -4.150 -9.468 1.00 87.50 86 GLN A O 1
ATOM 681 N N . LEU A 1 87 ? 2.743 -4.469 -7.252 1.00 83.81 87 LEU A N 1
ATOM 682 C CA . LEU A 1 87 ? 4.201 -4.351 -7.198 1.00 83.81 87 LEU A CA 1
ATOM 683 C C . LEU A 1 87 ? 4.901 -5.521 -7.897 1.00 83.81 87 LEU A C 1
ATOM 685 O O . LEU A 1 87 ? 5.908 -5.312 -8.574 1.00 83.81 87 LEU A O 1
ATOM 689 N N . LEU A 1 88 ? 4.357 -6.736 -7.796 1.00 82.62 88 LEU A N 1
ATOM 690 C CA . LEU A 1 88 ? 4.862 -7.899 -8.521 1.00 82.62 88 LEU A CA 1
ATOM 691 C C . LEU A 1 88 ? 4.706 -7.719 -10.040 1.00 82.62 88 LEU A C 1
ATOM 693 O O . LEU A 1 88 ? 5.653 -7.947 -10.793 1.00 82.62 88 LEU A O 1
ATOM 697 N N . GLY A 1 89 ? 3.545 -7.238 -10.493 1.00 80.44 89 GLY A N 1
ATOM 698 C CA . GLY A 1 89 ? 3.315 -6.892 -11.898 1.00 80.44 89 GLY A CA 1
ATOM 699 C C . GLY A 1 89 ? 4.287 -5.822 -12.406 1.00 80.44 89 GLY A C 1
ATOM 700 O O . GLY A 1 89 ? 4.838 -5.949 -13.502 1.00 80.44 89 GLY A O 1
ATOM 701 N N . LEU A 1 90 ? 4.562 -4.799 -11.590 1.00 82.56 90 LEU A N 1
ATOM 702 C CA . LEU A 1 90 ? 5.573 -3.783 -11.889 1.00 82.56 90 LEU A CA 1
ATOM 703 C C . LEU A 1 90 ? 6.984 -4.389 -11.986 1.00 82.56 90 LEU A C 1
ATOM 705 O O . LEU A 1 90 ? 7.740 -4.032 -12.889 1.00 82.56 90 LEU A O 1
ATOM 709 N N . ALA A 1 91 ? 7.328 -5.331 -11.103 1.00 78.75 91 ALA A N 1
ATOM 710 C CA . ALA A 1 91 ? 8.613 -6.030 -11.112 1.00 78.75 91 ALA A CA 1
ATOM 711 C C . ALA A 1 91 ? 8.839 -6.839 -12.389 1.00 78.75 91 ALA A C 1
ATOM 713 O O . ALA A 1 91 ? 9.933 -6.787 -12.954 1.00 78.75 91 ALA A O 1
ATOM 714 N N . PHE A 1 92 ? 7.812 -7.544 -12.869 1.00 79.69 92 PHE A N 1
ATOM 715 C CA . PHE A 1 92 ? 7.894 -8.270 -14.134 1.00 79.69 92 PHE A CA 1
ATOM 716 C C . PHE A 1 92 ? 8.123 -7.320 -15.313 1.00 79.69 92 PHE A C 1
ATOM 718 O O . PHE A 1 92 ? 9.104 -7.485 -16.036 1.00 79.69 92 PHE A O 1
ATOM 725 N N . LYS A 1 93 ? 7.329 -6.247 -15.430 1.00 79.12 93 LYS A N 1
ATOM 726 C CA . LYS A 1 93 ? 7.509 -5.235 -16.488 1.00 79.12 93 LYS A CA 1
ATOM 727 C C . LYS A 1 93 ? 8.888 -4.572 -16.444 1.00 79.12 93 LYS A C 1
ATOM 729 O O . LYS A 1 93 ? 9.517 -4.364 -17.479 1.00 79.12 93 LYS A O 1
ATOM 734 N N . ALA A 1 94 ? 9.385 -4.268 -15.245 1.00 78.62 94 ALA A N 1
ATOM 735 C CA . ALA A 1 94 ? 10.719 -3.708 -15.048 1.00 78.62 94 ALA A CA 1
ATOM 736 C C . ALA A 1 94 ? 11.825 -4.686 -15.477 1.00 78.62 94 ALA A C 1
ATOM 738 O O . ALA A 1 94 ? 12.832 -4.274 -16.060 1.00 78.62 94 ALA A O 1
ATOM 739 N N . ARG A 1 95 ? 11.648 -5.986 -15.202 1.00 76.06 95 ARG A N 1
ATOM 740 C CA . ARG A 1 95 ? 12.581 -7.035 -15.620 1.00 76.06 95 ARG A CA 1
ATOM 741 C C . ARG A 1 95 ? 12.617 -7.153 -17.138 1.00 76.06 95 ARG A C 1
ATOM 743 O O . ARG A 1 95 ? 13.716 -7.126 -17.690 1.00 76.06 95 ARG A O 1
ATOM 750 N N . ASP A 1 96 ? 11.458 -7.212 -17.787 1.00 76.50 96 ASP A N 1
ATOM 751 C CA . ASP A 1 96 ? 11.346 -7.311 -19.245 1.00 76.50 96 ASP A CA 1
ATOM 752 C C . ASP A 1 96 ? 12.018 -6.111 -19.921 1.00 76.50 96 ASP A C 1
ATOM 754 O O . ASP A 1 96 ? 12.906 -6.293 -20.759 1.00 76.50 96 ASP A O 1
ATOM 758 N N . TYR A 1 97 ? 11.732 -4.893 -19.444 1.00 74.38 97 TYR A N 1
ATOM 759 C CA . TYR A 1 97 ? 12.392 -3.670 -19.908 1.00 74.38 97 TYR A CA 1
ATOM 760 C C . TYR A 1 97 ? 13.912 -3.730 -19.744 1.00 74.38 97 TYR A C 1
ATOM 762 O O . TYR A 1 97 ? 14.652 -3.452 -20.684 1.00 74.38 97 TYR A O 1
ATOM 770 N N . ASN A 1 98 ? 14.409 -4.160 -18.583 1.00 74.50 98 ASN A N 1
ATOM 771 C CA . ASN A 1 98 ? 15.847 -4.262 -18.353 1.00 74.50 98 ASN A CA 1
ATOM 772 C C . ASN A 1 98 ? 16.514 -5.348 -19.223 1.00 74.50 98 ASN A C 1
ATOM 774 O O . ASN A 1 98 ? 17.659 -5.161 -19.637 1.00 74.50 98 ASN A O 1
ATOM 778 N N . THR A 1 99 ? 15.834 -6.461 -19.530 1.00 75.38 99 THR A N 1
ATOM 779 C CA . THR A 1 99 ? 16.379 -7.481 -20.446 1.00 75.38 99 THR A CA 1
ATOM 780 C C . THR A 1 99 ? 16.501 -6.972 -21.880 1.00 75.38 99 THR A C 1
ATOM 782 O O . THR A 1 99 ? 17.515 -7.232 -22.529 1.00 75.38 99 THR A O 1
ATOM 785 N N . LEU A 1 100 ? 15.521 -6.195 -22.347 1.00 72.88 100 LEU A N 1
ATOM 786 C CA . LEU A 1 100 ? 15.536 -5.575 -23.671 1.00 72.88 100 LEU A CA 1
ATOM 787 C C . LEU A 1 100 ? 16.590 -4.472 -23.752 1.00 72.88 100 LEU A C 1
ATOM 789 O O . LEU A 1 100 ? 17.413 -4.476 -24.663 1.00 72.88 100 LEU A O 1
ATOM 793 N N . LEU A 1 101 ? 16.679 -3.621 -22.727 1.00 71.12 101 LEU A N 1
ATOM 794 C CA . LEU A 1 101 ? 17.692 -2.568 -22.639 1.00 71.12 101 LEU A CA 1
ATOM 795 C C . LEU A 1 101 ? 19.127 -3.123 -22.676 1.00 71.12 101 LEU A C 1
ATOM 797 O O . LEU A 1 101 ? 20.024 -2.504 -23.244 1.00 71.12 101 LEU A O 1
ATOM 801 N N . MET A 1 102 ? 19.362 -4.293 -22.069 1.00 69.75 102 MET A N 1
ATOM 802 C CA . MET A 1 102 ? 20.665 -4.967 -22.109 1.00 69.75 102 MET A CA 1
ATOM 803 C C . MET A 1 102 ? 21.002 -5.550 -23.486 1.00 69.75 102 MET A C 1
ATOM 805 O O . MET A 1 102 ? 22.186 -5.635 -23.814 1.00 69.75 102 MET A O 1
ATOM 809 N N . ARG A 1 103 ? 19.994 -5.948 -24.273 1.00 69.69 103 ARG A N 1
ATOM 810 C CA . ARG A 1 103 ? 20.168 -6.493 -25.630 1.00 69.69 103 ARG A CA 1
ATOM 811 C C . ARG A 1 103 ? 20.356 -5.397 -26.683 1.00 69.69 103 ARG A C 1
ATOM 813 O O . ARG A 1 103 ? 21.213 -5.547 -27.548 1.00 69.69 103 ARG A O 1
ATOM 820 N N . GLU A 1 104 ? 19.587 -4.319 -26.577 1.00 66.62 104 GLU A N 1
ATOM 821 C CA . GLU A 1 104 ? 19.488 -3.233 -27.563 1.00 66.62 104 GLU A CA 1
ATOM 822 C C . GLU A 1 104 ? 20.590 -2.177 -27.388 1.00 66.62 104 GLU A C 1
ATOM 824 O O . GLU A 1 104 ? 21.368 -1.898 -28.300 1.00 66.62 104 GLU A O 1
ATOM 829 N N . ALA A 1 105 ? 20.719 -1.608 -26.188 1.00 59.88 105 ALA A N 1
ATOM 830 C CA . ALA A 1 105 ? 21.668 -0.531 -25.945 1.00 59.88 105 ALA A CA 1
ATOM 831 C C . ALA A 1 105 ? 23.047 -1.130 -25.649 1.00 59.88 105 ALA A C 1
ATOM 833 O O . ALA A 1 105 ? 23.322 -1.537 -24.521 1.00 59.88 105 ALA A O 1
ATOM 834 N N . ARG A 1 106 ? 23.933 -1.223 -26.647 1.00 56.72 106 ARG A N 1
ATOM 835 C CA . ARG A 1 106 ? 25.320 -1.703 -26.456 1.00 56.72 106 ARG A CA 1
ATOM 836 C C . ARG A 1 106 ? 26.217 -0.675 -25.752 1.00 56.72 106 ARG A C 1
ATOM 838 O O . ARG A 1 106 ? 27.199 -1.067 -25.127 1.00 56.72 106 ARG A O 1
ATOM 845 N N . VAL A 1 107 ? 25.850 0.608 -25.795 1.00 57.31 107 VAL A N 1
ATOM 846 C CA . VAL A 1 107 ? 26.616 1.726 -25.224 1.00 57.31 107 VAL A CA 1
ATOM 847 C C . VAL A 1 107 ? 26.080 2.100 -23.834 1.00 57.31 107 VAL A C 1
ATOM 849 O O . VAL A 1 107 ? 24.873 2.194 -23.612 1.00 57.31 107 VAL A O 1
ATOM 852 N N . ALA A 1 108 ? 26.978 2.296 -22.863 1.00 59.31 108 ALA A N 1
ATOM 853 C CA . ALA A 1 108 ? 26.615 2.586 -21.472 1.00 59.31 108 ALA A CA 1
ATOM 854 C C . ALA A 1 108 ? 25.910 3.948 -21.282 1.00 59.31 108 ALA A C 1
ATOM 856 O O . ALA A 1 108 ? 25.061 4.066 -20.398 1.00 59.31 108 ALA A O 1
ATOM 857 N N . SER A 1 109 ? 26.211 4.941 -22.127 1.00 58.22 109 SER A N 1
ATOM 858 C CA . SER A 1 109 ? 25.592 6.276 -22.109 1.00 58.22 109 SER A CA 1
ATOM 859 C C . SER A 1 109 ? 24.102 6.237 -22.461 1.00 58.22 109 SER A C 1
ATOM 861 O O . SER A 1 109 ? 23.287 6.829 -21.754 1.00 58.22 109 SER A O 1
ATOM 863 N N . ASP A 1 110 ? 23.726 5.459 -23.478 1.00 59.44 110 ASP A N 1
ATOM 864 C CA . ASP A 1 110 ? 22.335 5.350 -23.942 1.00 59.44 110 ASP A CA 1
ATOM 865 C C . ASP A 1 110 ? 21.462 4.641 -22.900 1.00 59.44 110 ASP A C 1
ATOM 867 O O . ASP A 1 110 ? 20.320 5.029 -22.642 1.00 59.44 110 ASP A O 1
ATOM 871 N N . ARG A 1 111 ? 22.040 3.656 -22.196 1.00 60.88 111 ARG A N 1
ATOM 872 C CA . ARG A 1 111 ? 21.393 2.989 -21.054 1.00 60.88 111 ARG A CA 1
ATOM 873 C C . ARG A 1 111 ? 21.097 3.955 -19.909 1.00 60.88 111 ARG A C 1
ATOM 875 O O . ARG A 1 111 ? 20.104 3.774 -19.207 1.00 60.88 111 ARG A O 1
ATOM 882 N N . GLN A 1 112 ? 21.965 4.937 -19.675 1.00 60.53 112 GLN A N 1
ATOM 883 C CA . GLN A 1 112 ? 21.787 5.914 -18.602 1.00 60.53 112 GLN A CA 1
ATOM 884 C C . GLN A 1 112 ? 20.716 6.947 -18.963 1.00 60.53 112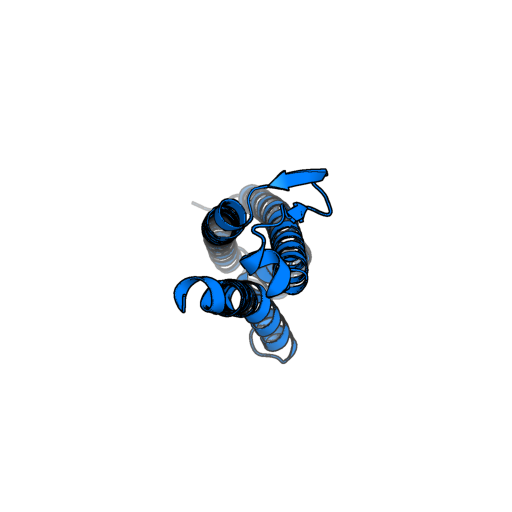 GLN A C 1
ATOM 886 O O . GLN A 1 112 ? 19.862 7.239 -18.126 1.00 60.53 112 GLN A O 1
ATOM 891 N N . TYR A 1 113 ? 20.695 7.419 -20.212 1.00 62.47 113 TYR A N 1
ATOM 892 C CA . TYR A 1 113 ? 19.664 8.332 -20.711 1.00 62.47 113 TYR A CA 1
ATOM 893 C C . TYR A 1 113 ? 18.259 7.707 -20.654 1.00 62.47 113 TYR A C 1
ATOM 895 O O . TYR A 1 113 ? 17.316 8.318 -20.152 1.00 62.47 113 TYR A O 1
ATOM 903 N N . LEU A 1 114 ? 18.122 6.444 -21.071 1.00 59.56 114 LEU A N 1
ATOM 904 C CA . LEU A 1 114 ? 16.847 5.715 -21.019 1.00 59.56 114 LEU A CA 1
ATOM 905 C C . LEU A 1 114 ? 16.370 5.411 -19.588 1.00 59.56 114 LEU A C 1
ATOM 907 O O . LEU A 1 114 ? 15.170 5.287 -19.353 1.00 59.56 114 LEU A O 1
ATOM 911 N N . ARG A 1 115 ? 17.283 5.320 -18.612 1.00 65.19 115 ARG A N 1
ATOM 912 C CA . ARG A 1 115 ? 16.935 5.159 -17.187 1.00 65.19 115 ARG A CA 1
ATOM 913 C C . ARG A 1 115 ? 16.486 6.459 -16.526 1.00 65.19 115 ARG A C 1
ATOM 915 O O . ARG A 1 115 ? 15.677 6.401 -15.610 1.00 65.19 115 ARG A O 1
ATOM 922 N N . GLN A 1 116 ? 16.971 7.613 -16.983 1.00 64.25 116 GLN A N 1
ATOM 923 C CA . GLN A 1 116 ? 16.554 8.925 -16.463 1.00 64.25 116 GLN A CA 1
ATOM 924 C C . GLN A 1 116 ? 15.116 9.297 -16.845 1.00 64.25 116 GLN A C 1
ATOM 926 O O . GLN A 1 116 ? 14.521 10.163 -16.216 1.00 64.25 116 GLN A O 1
ATOM 931 N N . ARG A 1 117 ? 14.552 8.639 -17.862 1.00 66.50 117 ARG A N 1
ATOM 932 C CA . ARG A 1 117 ? 13.160 8.826 -18.287 1.00 66.50 117 ARG A CA 1
ATOM 933 C C . ARG A 1 117 ? 12.166 7.903 -17.569 1.00 66.50 117 ARG A C 1
ATOM 935 O O . ARG A 1 117 ? 10.983 7.900 -17.920 1.00 66.50 117 ARG A O 1
ATOM 942 N N . LEU A 1 118 ? 12.641 7.082 -16.632 1.00 61.94 118 LEU A N 1
ATOM 943 C CA . LEU A 1 118 ? 11.781 6.258 -15.791 1.00 61.94 118 LEU A CA 1
ATOM 944 C C . LEU A 1 118 ? 11.138 7.110 -14.700 1.00 61.94 118 LEU A C 1
ATOM 946 O O . LEU A 1 118 ? 11.727 8.081 -14.227 1.00 61.94 118 LEU A O 1
ATOM 950 N N . ASP A 1 119 ? 9.929 6.726 -14.314 1.00 69.25 119 ASP A N 1
ATOM 951 C CA . ASP A 1 119 ? 9.189 7.386 -13.246 1.00 69.25 119 ASP A CA 1
ATOM 952 C C . ASP A 1 119 ? 9.988 7.432 -11.924 1.00 69.25 119 ASP A C 1
ATOM 954 O O . ASP A 1 119 ? 10.755 6.520 -11.592 1.00 69.25 119 ASP A O 1
ATOM 958 N N . VAL A 1 120 ? 9.802 8.511 -11.155 1.00 67.38 120 VAL A N 1
ATOM 959 C CA . VAL A 1 120 ? 10.512 8.776 -9.891 1.00 67.38 120 VAL 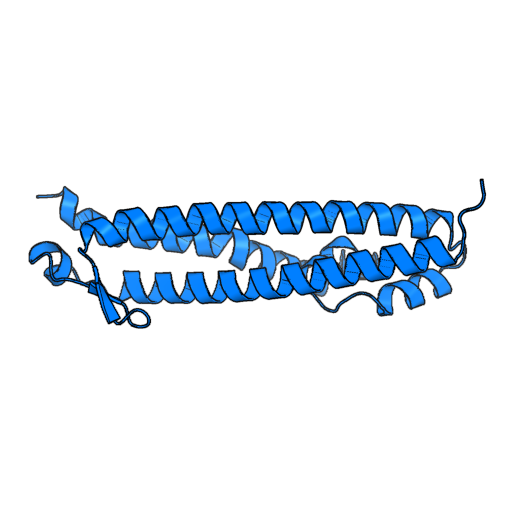A CA 1
ATOM 960 C C . VAL A 1 120 ? 10.020 7.857 -8.761 1.00 67.38 120 VAL A C 1
ATOM 962 O O . VAL A 1 120 ? 10.576 7.880 -7.663 1.00 67.38 120 VAL A O 1
ATOM 965 N N . PHE A 1 121 ? 9.030 6.997 -9.007 1.00 72.69 121 PHE A N 1
ATOM 966 C CA . PHE A 1 121 ? 8.503 6.065 -8.025 1.00 72.69 121 PHE A CA 1
ATOM 967 C C . PHE A 1 121 ? 9.619 5.253 -7.326 1.00 72.69 121 PHE A C 1
ATOM 969 O O . PHE A 1 121 ? 10.345 4.496 -7.982 1.00 72.69 121 PHE A O 1
ATOM 976 N N . PRO A 1 122 ? 9.755 5.357 -5.987 1.00 66.75 122 PRO A N 1
ATOM 977 C CA . PRO A 1 122 ? 10.842 4.744 -5.220 1.00 66.75 122 PRO A CA 1
ATOM 978 C C . PRO A 1 122 ? 11.041 3.243 -5.470 1.00 66.75 122 PRO A C 1
ATOM 980 O O . PRO A 1 122 ? 12.172 2.764 -5.572 1.00 66.75 122 PRO A O 1
ATOM 983 N N . ILE A 1 123 ? 9.944 2.493 -5.614 1.00 67.19 123 ILE A N 1
ATOM 984 C CA . ILE A 1 123 ? 9.999 1.044 -5.846 1.00 67.19 123 ILE A CA 1
ATOM 985 C C . ILE A 1 123 ? 10.399 0.741 -7.297 1.00 67.19 123 ILE A C 1
ATOM 987 O O . ILE A 1 123 ? 11.162 -0.195 -7.531 1.00 67.19 123 ILE A O 1
ATOM 991 N N . LEU A 1 124 ? 9.991 1.561 -8.274 1.00 67.75 124 LEU A N 1
ATOM 992 C CA . LEU A 1 124 ? 10.496 1.428 -9.643 1.00 67.75 124 LEU A CA 1
ATOM 993 C C . LEU A 1 124 ? 12.004 1.702 -9.697 1.00 67.75 124 LEU A C 1
ATOM 995 O O . LEU A 1 124 ? 12.734 0.940 -10.326 1.00 67.75 124 LEU A O 1
ATOM 999 N N . GLN A 1 125 ? 12.493 2.729 -9.000 1.00 67.62 125 GLN A N 1
ATOM 1000 C CA . GLN A 1 125 ? 13.928 3.017 -8.932 1.00 67.62 125 GLN A CA 1
ATOM 1001 C C . GLN A 1 125 ? 14.721 1.871 -8.278 1.00 67.62 125 GLN A C 1
ATOM 1003 O O . GLN A 1 125 ? 15.817 1.544 -8.732 1.00 67.62 125 GLN A O 1
ATOM 1008 N N . LEU A 1 126 ? 14.156 1.180 -7.282 1.00 65.25 126 LEU A N 1
ATOM 1009 C CA . LEU A 1 126 ? 14.765 -0.019 -6.690 1.00 65.25 126 LEU A CA 1
ATOM 1010 C C . LEU A 1 126 ? 14.844 -1.202 -7.690 1.00 65.25 126 LEU A C 1
ATOM 1012 O O . LEU A 1 126 ? 15.817 -1.969 -7.708 1.00 65.25 126 LEU A O 1
ATOM 1016 N N . LEU A 1 127 ? 13.826 -1.350 -8.544 1.00 63.69 127 LEU A N 1
ATOM 1017 C CA . LEU A 1 127 ? 13.662 -2.458 -9.497 1.00 63.69 127 LEU A CA 1
ATOM 1018 C C . LEU A 1 127 ? 14.362 -2.239 -10.853 1.00 63.69 127 LEU A C 1
ATOM 1020 O O . LEU A 1 127 ? 14.878 -3.196 -11.435 1.00 63.69 127 LEU A O 1
ATOM 1024 N N . ALA A 1 128 ? 14.400 -1.011 -11.358 1.00 60.44 128 ALA A N 1
ATOM 1025 C CA . ALA A 1 128 ? 14.888 -0.662 -12.697 1.00 60.44 128 ALA A CA 1
ATOM 1026 C C . ALA A 1 128 ? 16.018 0.386 -12.695 1.00 60.44 128 ALA A C 1
ATOM 1028 O O . ALA A 1 128 ? 16.591 0.673 -13.751 1.00 60.44 128 ALA A O 1
ATOM 1029 N N . GLY A 1 129 ? 16.374 0.933 -11.528 1.00 57.97 129 GLY A N 1
ATOM 1030 C CA . GLY A 1 129 ? 17.424 1.938 -11.397 1.00 57.97 129 GLY A CA 1
ATOM 1031 C C . GLY A 1 129 ? 18.832 1.428 -11.755 1.00 57.97 129 GLY A C 1
ATOM 1032 O O . GLY A 1 129 ? 19.084 0.214 -11.798 1.00 57.97 129 GLY A O 1
ATOM 1033 N N . PRO A 1 130 ? 19.778 2.348 -12.036 1.00 52.66 130 PRO A N 1
ATOM 1034 C CA . PRO A 1 130 ? 21.175 2.034 -12.332 1.00 52.66 130 PRO A CA 1
ATOM 1035 C C . PRO A 1 130 ? 21.813 1.104 -11.290 1.00 52.66 130 PRO A C 1
ATOM 1037 O O . PRO A 1 130 ? 21.537 1.217 -10.098 1.00 52.66 130 PRO A O 1
ATOM 1040 N N . ARG A 1 131 ? 22.699 0.194 -11.730 1.00 48.47 131 ARG A N 1
ATOM 1041 C CA . ARG A 1 131 ? 23.385 -0.774 -10.847 1.00 48.47 131 ARG A CA 1
ATOM 1042 C C . ARG A 1 131 ? 24.118 -0.092 -9.677 1.00 48.47 131 ARG A C 1
ATOM 1044 O O . ARG A 1 131 ? 24.097 -0.650 -8.588 1.00 48.47 131 ARG A O 1
ATOM 1051 N N . ASP A 1 132 ? 24.618 1.132 -9.860 1.00 47.81 132 ASP A N 1
ATOM 1052 C CA . ASP A 1 132 ? 25.263 1.929 -8.799 1.00 47.81 132 ASP A CA 1
ATOM 1053 C C . ASP A 1 132 ? 24.293 2.492 -7.744 1.00 47.81 132 ASP A C 1
ATOM 1055 O O . ASP A 1 132 ? 24.691 2.783 -6.619 1.00 47.81 132 ASP A O 1
ATOM 1059 N N . GLN A 1 133 ? 22.997 2.611 -8.052 1.00 48.53 133 GLN A N 1
ATOM 1060 C CA . GLN A 1 133 ? 21.973 3.000 -7.071 1.00 48.53 133 GLN A CA 1
ATOM 1061 C C . GLN A 1 133 ? 21.433 1.813 -6.263 1.00 48.53 133 GLN A C 1
ATOM 1063 O O . GLN A 1 133 ? 20.811 2.023 -5.225 1.00 48.53 133 GLN A O 1
ATOM 1068 N N . ARG A 1 134 ? 21.696 0.571 -6.695 1.00 49.75 134 ARG A N 1
ATOM 1069 C CA . ARG A 1 134 ? 21.238 -0.655 -6.018 1.00 49.75 134 ARG A CA 1
ATOM 1070 C C . ARG A 1 134 ? 22.124 -1.083 -4.845 1.00 49.75 134 ARG A C 1
ATOM 1072 O O . ARG A 1 134 ? 21.652 -1.822 -3.988 1.00 49.75 134 ARG A O 1
ATOM 1079 N N . THR A 1 135 ? 23.376 -0.634 -4.798 1.00 47.16 135 THR A N 1
ATOM 1080 C CA . THR A 1 135 ? 24.391 -1.078 -3.821 1.00 47.16 135 THR A CA 1
ATOM 1081 C C . THR A 1 135 ? 24.812 -0.003 -2.815 1.00 47.16 135 THR A C 1
ATOM 1083 O O . THR A 1 135 ? 25.448 -0.333 -1.819 1.00 47.16 135 THR A O 1
ATOM 1086 N N . GLY A 1 136 ? 24.445 1.267 -3.027 1.00 60.62 136 GLY A N 1
ATOM 1087 C CA . GLY A 1 136 ? 24.782 2.376 -2.123 1.00 60.62 136 GLY A CA 1
ATOM 1088 C C . GLY A 1 136 ? 23.735 2.677 -1.036 1.00 60.62 136 GLY A C 1
ATOM 1089 O O . GLY A 1 136 ? 22.639 2.116 -1.018 1.00 60.62 136 GLY A O 1
ATOM 1090 N N . PHE A 1 137 ? 24.042 3.655 -0.172 1.00 60.66 137 PHE A N 1
ATOM 1091 C CA . PHE A 1 137 ? 23.173 4.146 0.917 1.00 60.66 137 PHE A CA 1
ATOM 1092 C C . PHE A 1 137 ? 21.748 4.517 0.457 1.00 60.66 137 PHE A C 1
ATOM 1094 O O . PHE A 1 137 ? 20.781 4.278 1.176 1.00 60.66 137 PHE A O 1
ATOM 1101 N N . ARG A 1 138 ? 21.596 5.028 -0.776 1.00 59.22 138 ARG A N 1
ATOM 1102 C CA . ARG A 1 138 ? 20.283 5.320 -1.386 1.00 59.22 138 ARG A CA 1
ATOM 1103 C C . ARG A 1 138 ? 19.461 4.060 -1.682 1.00 59.22 138 ARG A C 1
ATOM 1105 O O . ARG A 1 138 ? 18.257 4.060 -1.473 1.00 59.22 138 ARG A O 1
ATOM 1112 N N . GLY A 1 139 ? 20.087 2.975 -2.137 1.00 63.78 139 GLY A N 1
ATOM 1113 C CA . GLY A 1 139 ? 19.393 1.701 -2.347 1.00 63.78 139 GLY A CA 1
ATOM 1114 C C . GLY A 1 139 ? 18.934 1.085 -1.024 1.00 63.78 139 GLY A C 1
ATOM 1115 O O . GLY A 1 139 ? 17.828 0.552 -0.931 1.00 63.78 139 GLY A O 1
ATOM 1116 N N . PHE A 1 140 ? 19.755 1.229 0.021 1.00 68.19 140 PHE A N 1
ATOM 1117 C CA . PHE A 1 140 ? 19.402 0.806 1.374 1.00 68.19 140 PHE A CA 1
ATOM 1118 C C . PHE A 1 140 ? 18.214 1.595 1.939 1.00 68.19 140 PHE A C 1
ATOM 1120 O O . PHE A 1 140 ? 17.267 0.975 2.415 1.00 68.19 140 PHE A O 1
ATOM 1127 N N . SER A 1 141 ? 18.209 2.931 1.841 1.00 71.88 141 SER A N 1
ATOM 1128 C CA . SER A 1 141 ? 17.107 3.751 2.366 1.00 71.88 141 SER A CA 1
ATOM 1129 C C . SER A 1 141 ? 15.777 3.468 1.664 1.00 71.88 141 SER A C 1
ATOM 1131 O O . SER A 1 141 ? 14.751 3.338 2.329 1.00 71.88 141 SER A O 1
ATOM 1133 N N . LEU A 1 142 ? 15.792 3.283 0.340 1.00 72.31 142 LE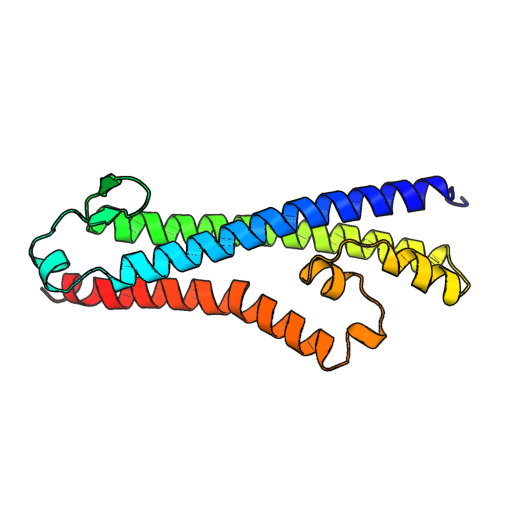U A N 1
ATOM 1134 C CA . LEU A 1 142 ? 14.606 2.899 -0.430 1.00 72.31 142 LEU A CA 1
ATOM 1135 C C . LEU A 1 142 ? 14.073 1.523 -0.019 1.00 72.31 142 LEU A C 1
ATOM 1137 O O . LEU A 1 142 ? 12.867 1.344 0.154 1.00 72.31 142 LEU A O 1
ATOM 1141 N N . ARG A 1 143 ? 14.970 0.551 0.176 1.00 73.31 143 ARG A N 1
ATOM 1142 C CA . ARG A 1 143 ? 14.599 -0.791 0.632 1.00 73.31 143 ARG A CA 1
ATOM 1143 C C . ARG A 1 143 ? 14.052 -0.771 2.056 1.00 73.31 143 ARG A C 1
ATOM 1145 O O . ARG A 1 143 ? 13.075 -1.462 2.325 1.00 73.31 143 ARG A O 1
ATOM 1152 N N . LEU A 1 144 ? 14.653 0.023 2.938 1.00 79.19 144 LEU A N 1
ATOM 1153 C CA . LEU A 1 144 ? 14.201 0.197 4.314 1.00 79.19 144 LEU A CA 1
ATOM 1154 C C . LEU A 1 144 ? 12.807 0.829 4.349 1.00 79.19 144 LEU A C 1
ATOM 1156 O O . LEU A 1 144 ? 11.921 0.305 5.009 1.00 79.19 144 LEU A O 1
ATOM 1160 N N . MET A 1 145 ? 12.582 1.895 3.582 1.00 81.00 145 MET A N 1
ATOM 1161 C CA . MET A 1 145 ? 11.280 2.553 3.457 1.00 81.00 145 MET A CA 1
ATOM 1162 C C . MET A 1 145 ? 10.202 1.601 2.922 1.00 81.00 145 MET A C 1
ATOM 1164 O O . MET A 1 145 ? 9.111 1.520 3.489 1.00 81.00 145 MET A O 1
ATOM 1168 N N . ALA A 1 146 ? 10.509 0.843 1.865 1.00 80.38 146 ALA A N 1
ATOM 1169 C CA . ALA A 1 146 ? 9.601 -0.167 1.331 1.00 80.38 146 ALA A CA 1
ATOM 1170 C C . ALA A 1 146 ? 9.305 -1.254 2.376 1.00 80.38 146 ALA A C 1
ATOM 1172 O O . ALA A 1 146 ? 8.150 -1.595 2.589 1.00 80.38 146 ALA A O 1
ATOM 1173 N N . TRP A 1 147 ? 10.324 -1.755 3.077 1.00 83.44 147 TRP A N 1
ATOM 1174 C CA . TRP A 1 147 ? 10.153 -2.789 4.098 1.00 83.44 147 TRP A CA 1
ATOM 1175 C C . TRP A 1 147 ? 9.333 -2.299 5.295 1.00 83.44 147 TRP A C 1
ATOM 1177 O O . TRP A 1 147 ? 8.411 -2.985 5.727 1.00 83.44 147 TRP A O 1
ATOM 1187 N N . ILE A 1 148 ? 9.606 -1.090 5.792 1.00 85.62 148 ILE A N 1
ATOM 1188 C CA . ILE A 1 148 ? 8.847 -0.487 6.892 1.00 85.62 148 ILE A CA 1
ATOM 1189 C C . ILE A 1 148 ? 7.380 -0.325 6.494 1.00 85.62 148 ILE A C 1
ATOM 1191 O O . ILE A 1 148 ? 6.519 -0.690 7.279 1.00 85.62 148 ILE A O 1
ATOM 1195 N N . THR A 1 149 ? 7.083 0.167 5.289 1.00 86.50 149 THR A N 1
ATOM 1196 C CA . THR A 1 149 ? 5.698 0.479 4.879 1.00 86.50 149 THR A CA 1
ATOM 1197 C C . THR A 1 149 ? 4.890 -0.717 4.369 1.00 86.50 149 THR A C 1
ATOM 1199 O O . THR A 1 149 ? 3.661 -0.697 4.443 1.00 86.50 149 THR A O 1
ATOM 1202 N N . LEU A 1 150 ? 5.554 -1.747 3.833 1.00 85.75 150 LEU A N 1
ATOM 1203 C CA . LEU A 1 150 ? 4.905 -2.958 3.313 1.00 85.75 150 LEU A CA 1
ATOM 1204 C C . LEU A 1 150 ? 4.890 -4.109 4.318 1.00 85.75 150 LEU A C 1
ATOM 1206 O O . LEU A 1 150 ? 3.996 -4.936 4.244 1.00 85.75 150 LEU A O 1
ATOM 1210 N N . VAL A 1 151 ? 5.855 -4.190 5.236 1.00 87.50 151 VAL A N 1
ATOM 1211 C CA . VAL A 1 151 ? 5.970 -5.314 6.183 1.00 87.50 151 VAL A CA 1
ATOM 1212 C C . VAL A 1 151 ? 5.839 -4.830 7.619 1.00 87.50 151 VAL A C 1
ATOM 1214 O O . VAL A 1 151 ? 5.002 -5.336 8.358 1.00 87.50 151 VAL A O 1
ATOM 1217 N N . GLY A 1 152 ? 6.632 -3.831 8.011 1.00 89.00 152 GLY A N 1
ATOM 1218 C CA . GLY A 1 152 ? 6.651 -3.334 9.386 1.00 89.00 152 GLY A CA 1
ATOM 1219 C C . GLY A 1 152 ? 5.296 -2.786 9.832 1.00 89.00 152 GLY A C 1
ATOM 1220 O O . GLY A 1 152 ? 4.717 -3.272 10.800 1.00 89.00 152 GLY A O 1
ATOM 1221 N N . SER A 1 153 ? 4.765 -1.794 9.119 1.00 90.25 153 SER A N 1
ATOM 1222 C CA . SER A 1 153 ? 3.556 -1.085 9.525 1.00 90.25 153 SER A CA 1
ATOM 1223 C C . SER A 1 153 ? 2.283 -1.936 9.477 1.00 90.25 153 SER A C 1
ATOM 1225 O O . SER A 1 153 ? 1.546 -1.869 10.460 1.00 90.25 153 SER A O 1
ATOM 1227 N N . PRO A 1 154 ? 2.019 -2.805 8.474 1.00 88.94 154 PRO A N 1
ATOM 1228 C CA . PRO A 1 154 ? 0.832 -3.655 8.521 1.00 88.94 154 PRO A CA 1
ATOM 1229 C C . PRO A 1 154 ? 0.870 -4.625 9.704 1.00 88.94 154 PRO A C 1
ATOM 1231 O O . PRO A 1 154 ? -0.133 -4.786 10.390 1.00 88.94 154 PRO A O 1
ATOM 1234 N N . VAL A 1 155 ? 2.032 -5.225 9.991 1.00 91.62 155 VAL A N 1
ATOM 1235 C CA . VAL A 1 155 ? 2.193 -6.138 11.133 1.00 91.62 155 VAL A CA 1
ATOM 1236 C C . VAL A 1 155 ? 1.995 -5.398 12.453 1.00 91.62 155 VAL A C 1
ATOM 1238 O O . VAL A 1 155 ? 1.263 -5.881 13.310 1.00 91.62 155 VAL A O 1
ATOM 1241 N N . LEU A 1 156 ? 2.589 -4.212 12.611 1.00 91.44 156 LEU A N 1
ATOM 1242 C CA . LEU A 1 156 ? 2.418 -3.398 13.816 1.00 91.44 156 LEU A CA 1
ATOM 1243 C C . LEU A 1 156 ? 0.958 -2.991 14.038 1.00 91.44 156 LEU A C 1
ATOM 1245 O O . LEU A 1 156 ? 0.483 -3.072 15.165 1.00 91.44 156 LEU A O 1
ATOM 1249 N N . ILE A 1 157 ? 0.234 -2.612 12.982 1.00 90.56 157 ILE A N 1
ATOM 1250 C CA . ILE A 1 157 ? -1.188 -2.248 13.069 1.00 90.56 157 ILE A CA 1
ATOM 1251 C C . ILE A 1 157 ? -2.044 -3.460 13.446 1.00 90.56 157 ILE A C 1
ATOM 1253 O O . ILE A 1 157 ? -2.949 -3.338 14.270 1.00 90.56 157 ILE A O 1
ATOM 1257 N N . LEU A 1 158 ? -1.753 -4.639 12.887 1.00 90.12 158 LEU A N 1
ATOM 1258 C CA . LEU A 1 158 ? -2.439 -5.873 13.273 1.00 90.12 158 LEU A CA 1
ATOM 1259 C C . LEU A 1 158 ? -2.177 -6.215 14.744 1.00 90.12 158 LEU A C 1
ATOM 1261 O O . LEU A 1 158 ? -3.120 -6.510 15.472 1.00 90.12 158 LEU A O 1
ATOM 1265 N N . LEU A 1 159 ? -0.923 -6.126 15.196 1.00 89.38 159 LEU A N 1
ATOM 1266 C CA . LEU A 1 159 ? -0.562 -6.353 16.597 1.00 89.38 159 LEU A CA 1
ATOM 1267 C C . LEU A 1 159 ? -1.233 -5.340 17.527 1.00 89.38 159 LEU A C 1
ATOM 1269 O O . LEU A 1 159 ? -1.762 -5.734 18.561 1.00 89.38 159 LEU A O 1
ATOM 1273 N N . GLN A 1 160 ? -1.263 -4.061 17.147 1.00 87.56 160 GLN A N 1
ATOM 1274 C CA . GLN A 1 160 ? -1.970 -3.018 17.886 1.00 87.56 160 GLN A CA 1
ATOM 1275 C C . GLN A 1 160 ? -3.453 -3.370 18.026 1.00 87.56 160 GLN A C 1
ATOM 1277 O O . GLN A 1 160 ? -3.971 -3.349 19.135 1.00 87.56 160 GLN A O 1
ATOM 1282 N N . GLY A 1 161 ? -4.115 -3.763 16.933 1.00 85.31 161 GLY A N 1
ATOM 1283 C CA . GLY A 1 161 ? -5.512 -4.194 16.968 1.00 85.31 161 GLY A CA 1
ATOM 1284 C C . GLY A 1 161 ? -5.749 -5.361 17.934 1.00 85.31 161 GLY A C 1
ATOM 1285 O O . GLY A 1 161 ? -6.679 -5.308 18.732 1.00 85.31 161 GLY A O 1
ATOM 1286 N N . GLN A 1 162 ? -4.879 -6.376 17.917 1.00 85.00 162 GLN A N 1
ATOM 1287 C CA . GLN A 1 162 ? -4.969 -7.532 18.822 1.00 85.00 162 GLN A CA 1
ATOM 1288 C C . GLN A 1 162 ? -4.749 -7.145 20.291 1.00 85.00 162 GLN A C 1
ATOM 1290 O O . GLN A 1 162 ? -5.503 -7.576 21.156 1.00 85.00 162 GLN A O 1
ATOM 1295 N N . VAL A 1 163 ? -3.746 -6.310 20.584 1.00 83.81 163 VAL A N 1
ATOM 1296 C CA . VAL A 1 163 ? -3.464 -5.838 21.951 1.00 83.81 163 VAL A CA 1
ATOM 1297 C C . VAL A 1 163 ? -4.608 -4.979 22.483 1.00 83.81 163 VAL A C 1
ATOM 1299 O O . VAL A 1 163 ? -4.997 -5.136 23.637 1.00 83.81 163 VAL A O 1
ATOM 1302 N N . THR A 1 164 ? -5.177 -4.106 21.651 1.00 80.25 164 THR A N 1
ATOM 1303 C CA . THR A 1 164 ? -6.333 -3.289 22.035 1.00 80.25 164 THR A CA 1
ATOM 1304 C C . THR A 1 164 ? -7.571 -4.152 22.286 1.00 80.25 164 THR A C 1
ATOM 1306 O O . THR A 1 164 ? -8.337 -3.843 23.192 1.00 80.25 164 THR A O 1
ATOM 1309 N N . PHE A 1 165 ? -7.759 -5.243 21.535 1.00 79.44 165 PHE A N 1
ATOM 1310 C CA . PHE A 1 165 ? -8.906 -6.145 21.688 1.00 79.44 165 PHE A CA 1
ATOM 1311 C C . PHE A 1 165 ? -8.734 -7.193 22.804 1.00 79.44 165 PHE A C 1
ATOM 1313 O O . PHE A 1 165 ? -9.721 -7.713 23.311 1.00 79.44 165 PHE A O 1
ATOM 1320 N N . LEU A 1 166 ? -7.500 -7.475 23.239 1.00 75.81 166 LEU A N 1
ATOM 1321 C CA . LEU A 1 166 ? -7.177 -8.476 24.268 1.00 75.81 166 LEU A CA 1
ATOM 1322 C C . LEU A 1 166 ? -8.023 -8.384 25.559 1.00 75.81 166 LEU A C 1
ATOM 1324 O O . LEU A 1 166 ? -8.466 -9.426 26.039 1.00 75.81 166 LEU A O 1
ATOM 1328 N N . PRO A 1 167 ? -8.276 -7.186 26.126 1.00 71.56 167 PRO A N 1
ATOM 1329 C CA . PRO A 1 167 ? -9.079 -7.031 27.339 1.00 71.56 167 PRO A CA 1
ATOM 1330 C C . PRO A 1 167 ? -10.528 -7.512 27.193 1.00 71.56 167 PRO A C 1
ATOM 1332 O O . PRO A 1 167 ? -11.120 -7.891 28.190 1.00 71.56 167 PRO A O 1
ATOM 1335 N N . TYR A 1 168 ? -11.080 -7.544 25.974 1.00 64.50 168 TYR A N 1
ATOM 1336 C CA . TYR A 1 168 ? -12.444 -8.025 25.709 1.00 64.50 168 TYR A CA 1
ATOM 1337 C C . TYR A 1 168 ? -12.583 -9.549 25.868 1.00 64.50 168 TYR A C 1
ATOM 1339 O O . TYR A 1 168 ? -13.680 -10.053 26.059 1.00 64.50 168 TYR A O 1
ATOM 1347 N N . HIS A 1 169 ? -11.480 -10.301 25.773 1.00 62.16 169 HIS A N 1
ATOM 1348 C CA . HIS A 1 169 ? -11.481 -11.767 25.873 1.00 62.16 169 HIS A CA 1
ATOM 1349 C C . HIS A 1 169 ? -11.164 -12.307 27.274 1.00 62.16 169 HIS A C 1
ATOM 1351 O O . HIS A 1 169 ? -11.189 -13.521 27.471 1.00 62.16 169 HIS A O 1
ATOM 1357 N N . LEU A 1 170 ? -10.771 -11.438 28.209 1.00 60.25 170 LEU A N 1
ATOM 1358 C CA . LEU A 1 170 ? -10.368 -11.819 29.568 1.00 60.25 170 LEU A CA 1
ATOM 1359 C C . LEU A 1 170 ? -11.515 -11.710 30.591 1.00 60.25 170 LEU A C 1
ATOM 1361 O O . LEU A 1 170 ? -11.279 -11.934 31.778 1.00 60.25 170 LEU A O 1
ATOM 1365 N N . GLU A 1 171 ? -12.728 -11.406 30.128 1.00 49.47 171 GLU A N 1
ATOM 1366 C CA . GLU A 1 171 ? -13.992 -11.438 30.879 1.00 49.47 171 GLU A CA 1
ATOM 1367 C C . GLU A 1 171 ? -14.894 -12.564 30.352 1.00 49.47 171 GLU A C 1
ATOM 1369 O O . GLU A 1 171 ? -15.569 -13.203 31.192 1.00 49.47 171 GLU A O 1
#